Protein AF-A0A931YLY6-F1 (afdb_monomer)

Radius of gyration: 26.25 Å; Cα contacts (8 Å, |Δi|>4): 230; chains: 1; bounding box: 39×33×103 Å

Sequence (161 aa):
MRHSALRERRGFTLIELLVVIGIIGLLSTLAVVALSSARRQARDAKRVSDMKSLQSALEIYATTSGSYPTAATAIEIGKADGTNACLTDSGFVTSANCGTASLIRVTNMPSTTYLYTCTGTPCTAYSITFDLEGKFGDFSDGSDTGANVDCTVSPSAFGCD

Structure (mmCIF, N/CA/C/O backbone):
data_AF-A0A931YLY6-F1
#
_entry.id   AF-A0A931YLY6-F1
#
loop_
_atom_site.group_PDB
_atom_site.id
_atom_site.type_symbol
_atom_site.label_atom_id
_atom_site.label_alt_id
_atom_site.label_comp_id
_atom_site.label_asym_id
_atom_site.label_entity_id
_atom_site.label_seq_id
_atom_site.pdbx_PDB_ins_code
_atom_site.Cartn_x
_atom_site.Cartn_y
_atom_site.Cartn_z
_atom_site.occupancy
_atom_site.B_iso_or_equiv
_atom_site.auth_seq_id
_atom_site.auth_comp_id
_atom_site.auth_asym_id
_atom_site.auth_atom_id
_atom_site.pdbx_PDB_model_num
ATOM 1 N N . MET A 1 1 ? 2.765 18.329 77.598 1.00 47.03 1 MET A N 1
ATOM 2 C CA . MET A 1 1 ? 1.826 17.332 77.039 1.00 47.03 1 MET A CA 1
ATOM 3 C C . MET A 1 1 ? 1.843 17.454 75.522 1.00 47.03 1 MET A C 1
ATOM 5 O O . MET A 1 1 ? 1.515 18.517 75.018 1.00 47.03 1 MET A O 1
ATOM 9 N N . ARG A 1 2 ? 2.317 16.431 74.800 1.00 63.44 2 ARG A N 1
ATOM 10 C CA . ARG A 1 2 ? 2.321 16.399 73.327 1.00 63.44 2 ARG A CA 1
ATOM 11 C C . ARG A 1 2 ? 1.084 15.624 72.873 1.00 63.44 2 ARG A C 1
ATOM 13 O O . ARG A 1 2 ? 0.996 14.434 73.150 1.00 63.44 2 ARG A O 1
ATOM 20 N N . HIS A 1 3 ? 0.134 16.295 72.226 1.00 59.78 3 HIS A N 1
ATOM 21 C CA . HIS A 1 3 ? -0.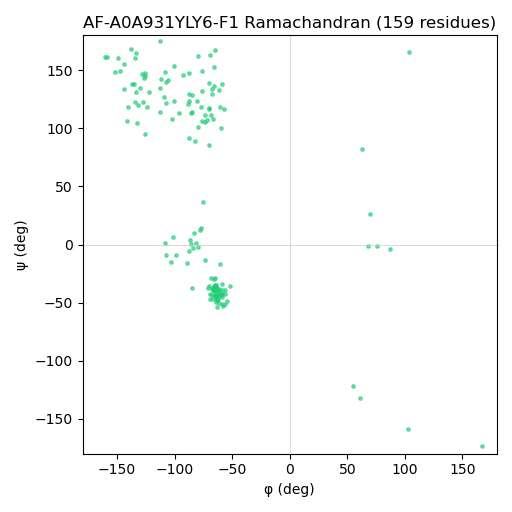990 15.628 71.571 1.00 59.78 3 HIS A CA 1
ATOM 22 C C . HIS A 1 3 ? -0.502 15.003 70.262 1.00 59.78 3 HIS A C 1
ATOM 24 O O . HIS A 1 3 ? -0.218 15.700 69.290 1.00 59.78 3 HIS A O 1
ATOM 30 N N . SER A 1 4 ? -0.376 13.681 70.257 1.00 67.00 4 SER A N 1
ATOM 31 C CA . SER A 1 4 ? -0.140 12.878 69.060 1.00 67.00 4 SER A CA 1
ATOM 32 C C . SER A 1 4 ? -1.438 12.828 68.250 1.00 67.00 4 SER A C 1
ATOM 34 O O . SER A 1 4 ? -2.386 12.153 68.646 1.00 67.00 4 SER A O 1
ATOM 36 N N . ALA A 1 5 ? -1.514 13.567 67.143 1.00 65.94 5 ALA A N 1
ATOM 37 C CA . ALA A 1 5 ? -2.655 13.506 66.234 1.00 65.94 5 ALA A CA 1
ATOM 38 C C . ALA A 1 5 ? -2.677 12.140 65.520 1.00 65.94 5 ALA A C 1
ATOM 40 O O . ALA A 1 5 ? -1.790 11.831 64.722 1.00 65.94 5 ALA A O 1
ATOM 41 N N . LEU A 1 6 ? -3.673 11.305 65.827 1.00 66.44 6 LEU A N 1
ATOM 42 C CA . LEU A 1 6 ? -3.915 10.047 65.123 1.00 66.44 6 LEU A CA 1
ATOM 43 C C . LEU A 1 6 ? -4.435 10.364 63.718 1.00 66.44 6 LEU A C 1
ATOM 45 O O . LEU A 1 6 ? -5.476 10.989 63.542 1.00 66.44 6 LEU A O 1
ATOM 49 N N . ARG A 1 7 ? -3.675 9.953 62.706 1.00 69.25 7 ARG A N 1
ATOM 50 C CA . ARG A 1 7 ? -4.014 10.139 61.296 1.00 69.25 7 ARG A CA 1
ATOM 51 C C . ARG A 1 7 ? -5.162 9.195 60.929 1.00 69.25 7 ARG A C 1
ATOM 53 O O . ARG A 1 7 ? -4.945 7.989 60.819 1.00 69.25 7 ARG A O 1
ATOM 60 N N . GLU A 1 8 ? -6.364 9.733 60.743 1.00 72.25 8 GLU A N 1
ATOM 61 C CA . GLU A 1 8 ? -7.519 8.964 60.271 1.00 72.25 8 GLU A CA 1
ATOM 62 C C . GLU A 1 8 ? -7.238 8.381 58.881 1.00 72.25 8 GLU A C 1
ATOM 64 O O . GLU A 1 8 ? -7.005 9.103 57.907 1.00 72.25 8 GLU A O 1
ATOM 69 N N . ARG A 1 9 ? -7.242 7.049 58.779 1.00 72.81 9 ARG A N 1
ATOM 70 C CA . ARG A 1 9 ? -7.194 6.356 57.492 1.00 72.81 9 ARG A CA 1
ATOM 71 C C . ARG A 1 9 ? -8.598 6.369 56.897 1.00 72.81 9 ARG A C 1
ATOM 73 O O . ARG A 1 9 ? -9.447 5.583 57.301 1.00 72.81 9 ARG A O 1
ATOM 80 N N . ARG A 1 10 ? -8.836 7.267 55.941 1.00 77.88 10 ARG A N 1
ATOM 81 C CA . ARG A 1 10 ? -10.055 7.265 55.125 1.00 77.88 10 ARG A CA 1
ATOM 82 C C . ARG A 1 10 ? -10.019 6.061 54.180 1.00 77.88 10 ARG A C 1
ATOM 84 O O . ARG A 1 10 ? -9.103 5.952 53.368 1.00 77.88 10 ARG A O 1
ATOM 91 N N . GLY A 1 11 ? -10.965 5.138 54.343 1.00 78.75 11 GLY A N 1
ATOM 92 C CA . GLY A 1 11 ? -11.190 4.020 53.425 1.00 78.75 11 GLY A CA 1
ATOM 93 C C . GLY A 1 11 ? -12.139 4.426 52.299 1.00 78.75 11 GLY A C 1
ATOM 94 O O . GLY A 1 11 ? -13.030 5.242 52.520 1.00 78.75 11 GLY A O 1
ATOM 95 N N . PHE A 1 12 ? -11.942 3.861 51.108 1.00 79.50 12 PHE A N 1
ATOM 96 C CA . PHE A 1 12 ? -12.877 4.018 49.994 1.00 79.50 12 PHE A CA 1
ATOM 97 C C . PHE A 1 12 ? -14.215 3.357 50.328 1.00 79.50 12 PHE A C 1
ATOM 99 O O . PHE A 1 12 ? -14.256 2.239 50.848 1.00 79.50 12 PHE A O 1
ATOM 106 N N . THR A 1 13 ? -15.311 4.035 50.007 1.00 90.31 13 THR A N 1
ATOM 107 C CA . THR A 1 13 ? -16.650 3.457 50.102 1.00 90.31 13 THR A CA 1
ATOM 108 C C . THR A 1 13 ? -16.899 2.499 48.932 1.00 90.31 13 THR A C 1
ATOM 110 O O . THR A 1 13 ? -16.387 2.681 47.826 1.00 90.31 13 THR A O 1
ATOM 113 N N . LEU A 1 14 ? -17.721 1.468 49.152 1.00 89.44 14 LEU A N 1
ATOM 114 C CA . LEU A 1 14 ? -18.112 0.531 48.088 1.00 89.44 14 LEU A CA 1
ATOM 115 C C . LEU A 1 14 ? -18.817 1.244 46.924 1.00 89.44 14 LEU A C 1
ATOM 117 O O . LEU A 1 14 ? -18.645 0.859 45.770 1.00 89.44 14 LEU A O 1
ATOM 121 N N . ILE A 1 15 ? -19.580 2.301 47.223 1.00 93.00 15 ILE A N 1
ATOM 122 C CA . ILE A 1 15 ? -20.282 3.094 46.212 1.00 93.00 15 ILE A CA 1
ATOM 123 C C . ILE A 1 15 ? -19.320 3.933 45.361 1.00 93.00 15 ILE A C 1
ATOM 125 O O . ILE A 1 15 ? -19.513 4.014 44.151 1.00 93.00 15 ILE A O 1
ATOM 129 N N . GLU A 1 16 ? -18.253 4.489 45.945 1.00 90.06 16 GLU A N 1
ATOM 130 C CA . GLU A 1 16 ? -17.221 5.208 45.182 1.00 90.06 16 GLU A CA 1
ATOM 131 C C . GLU A 1 16 ? -16.540 4.289 44.170 1.00 90.06 16 GLU A C 1
ATOM 133 O O . GLU A 1 16 ? -16.368 4.668 43.013 1.00 90.06 16 GLU A O 1
ATOM 138 N N . LEU A 1 17 ? -16.203 3.060 44.568 1.00 91.38 17 LEU A N 1
ATOM 139 C CA . LEU A 1 17 ? -15.566 2.112 43.656 1.00 91.38 17 LEU A CA 1
ATOM 140 C C . LEU A 1 17 ? -16.539 1.626 42.567 1.00 91.38 17 LEU A C 1
ATOM 142 O O . LEU A 1 17 ? -16.138 1.483 41.412 1.00 91.38 17 LEU A O 1
ATOM 146 N N . LEU A 1 18 ? -17.821 1.447 42.904 1.00 93.38 18 LEU A N 1
ATOM 147 C CA . LEU A 1 18 ? -18.867 1.044 41.959 1.00 93.38 18 LEU A CA 1
ATOM 148 C C . LEU A 1 18 ? -19.107 2.097 40.868 1.00 93.38 18 LEU A C 1
ATOM 150 O O . LEU A 1 18 ? -19.196 1.754 39.688 1.00 93.38 18 LEU A O 1
ATOM 154 N N . VAL A 1 19 ? -19.177 3.380 41.231 1.00 95.25 19 VAL A N 1
ATOM 155 C CA . VAL A 1 19 ? -19.375 4.463 40.253 1.00 95.25 19 VAL A CA 1
ATOM 156 C C . VAL A 1 19 ? -18.176 4.576 39.308 1.00 95.25 19 VAL A C 1
ATOM 158 O O . VAL A 1 19 ? -18.358 4.758 38.104 1.00 95.25 19 VAL A O 1
ATOM 161 N N . VAL A 1 20 ? -16.952 4.403 39.814 1.00 95.38 20 VAL A N 1
ATOM 162 C CA . VAL A 1 20 ? -15.726 4.503 39.005 1.00 95.38 20 VAL A CA 1
ATOM 163 C C . VAL A 1 20 ? -15.668 3.424 37.928 1.00 95.38 20 VAL A C 1
ATOM 165 O O . VAL A 1 20 ? -15.458 3.745 36.759 1.00 95.38 20 VAL A O 1
ATOM 168 N N . ILE A 1 21 ? -15.895 2.157 38.283 1.00 95.19 21 ILE A N 1
ATOM 169 C CA . ILE A 1 21 ? -15.892 1.078 37.284 1.00 95.19 21 ILE A CA 1
ATOM 170 C C . ILE A 1 21 ? -17.047 1.229 36.285 1.00 95.19 21 ILE A C 1
ATOM 172 O O . ILE A 1 21 ? -16.882 0.884 35.117 1.00 95.19 21 ILE A O 1
ATOM 176 N N . GLY A 1 22 ? -18.176 1.812 36.709 1.00 96.12 22 GLY A N 1
ATOM 177 C CA . GLY A 1 22 ? -19.293 2.149 35.826 1.00 96.12 22 GLY A CA 1
ATOM 178 C C . GLY A 1 22 ? -18.912 3.188 34.768 1.00 96.12 22 GLY A C 1
ATOM 179 O O . GLY A 1 22 ? -19.163 2.983 33.580 1.00 96.12 22 GLY A O 1
ATOM 180 N N . ILE A 1 23 ? -18.241 4.270 35.173 1.00 95.94 23 ILE A N 1
ATOM 181 C CA . ILE A 1 23 ? -17.771 5.315 34.249 1.00 95.94 23 ILE A CA 1
ATOM 182 C C . ILE A 1 23 ? -16.669 4.776 33.325 1.00 95.94 23 ILE A C 1
ATOM 184 O O . ILE A 1 23 ? -16.718 5.018 32.119 1.00 95.94 23 ILE A O 1
ATOM 188 N N . ILE A 1 24 ? -15.704 4.010 33.853 1.00 95.88 24 ILE A N 1
ATOM 189 C CA . ILE A 1 24 ? -14.649 3.376 33.040 1.00 95.88 24 ILE A CA 1
ATOM 190 C C . ILE A 1 24 ? -15.270 2.430 32.007 1.00 95.88 24 ILE A C 1
ATOM 192 O O . ILE A 1 24 ? -14.884 2.467 30.839 1.00 95.88 24 ILE A O 1
ATOM 196 N N . GLY A 1 25 ? -16.261 1.628 32.410 1.00 95.50 25 GLY A N 1
ATOM 197 C CA . GLY A 1 25 ? -16.998 0.737 31.517 1.00 95.50 25 GLY A CA 1
ATOM 198 C C . GLY A 1 25 ? -17.635 1.496 30.354 1.00 95.50 25 GLY A C 1
ATOM 199 O O . GLY A 1 25 ? -17.371 1.169 29.197 1.00 95.50 25 GLY A O 1
ATOM 200 N N . LEU A 1 26 ? -18.377 2.569 30.644 1.00 93.94 26 LEU A N 1
ATOM 201 C CA . LEU A 1 26 ? -18.998 3.412 29.621 1.00 93.94 26 LEU A CA 1
ATOM 202 C C . LEU A 1 26 ? -17.962 4.003 28.651 1.00 93.94 26 LEU A C 1
ATOM 204 O O . LEU A 1 26 ? -18.081 3.821 27.439 1.00 93.94 26 LEU A O 1
ATOM 208 N N . LEU A 1 27 ? -16.917 4.656 29.171 1.00 95.75 27 LEU A N 1
ATOM 209 C CA . LEU A 1 27 ? -15.886 5.296 28.343 1.00 95.75 27 LEU A CA 1
ATOM 210 C C . LEU A 1 27 ? -15.096 4.283 27.499 1.00 95.75 27 LEU A C 1
ATOM 212 O O . LEU A 1 27 ? -14.736 4.582 26.359 1.00 95.75 27 LEU A O 1
ATOM 216 N N . SER A 1 28 ? -14.857 3.076 28.022 1.00 93.81 28 SER A N 1
ATOM 217 C CA . SER A 1 28 ? -14.099 2.038 27.314 1.00 93.81 28 SER A CA 1
ATOM 218 C C . SER A 1 28 ? -14.781 1.579 26.021 1.00 93.81 28 SER A C 1
ATOM 220 O O . SER A 1 28 ? -14.106 1.384 25.011 1.00 93.81 28 SER A O 1
ATOM 222 N N . THR A 1 29 ? -16.115 1.473 26.009 1.00 93.50 29 THR A N 1
ATOM 223 C CA . THR A 1 29 ? -16.865 1.024 24.822 1.00 93.50 29 THR A CA 1
ATOM 224 C C . THR A 1 29 ? -16.736 2.002 23.654 1.00 93.50 29 THR A C 1
ATOM 226 O O . THR A 1 29 ? -16.459 1.589 22.526 1.00 93.50 29 THR A O 1
ATOM 229 N N . LEU A 1 30 ? -16.839 3.305 23.929 1.00 90.25 30 LEU A N 1
ATOM 230 C CA . LEU A 1 30 ? -16.672 4.361 22.928 1.00 90.25 30 LEU A CA 1
ATOM 231 C C . LEU A 1 30 ? -15.237 4.395 22.381 1.00 90.25 30 LEU A C 1
ATOM 233 O O . LEU A 1 30 ? -15.029 4.548 21.176 1.00 90.25 30 LEU A O 1
ATOM 237 N N . ALA A 1 31 ? -14.244 4.187 23.252 1.00 90.88 31 ALA A N 1
ATOM 238 C CA . ALA A 1 31 ? -12.836 4.166 22.866 1.00 90.88 31 ALA A CA 1
ATOM 239 C C . ALA A 1 31 ? -12.502 3.022 21.889 1.00 90.88 31 ALA A C 1
ATOM 241 O O . ALA A 1 31 ? -11.739 3.225 20.944 1.00 90.88 31 ALA A O 1
ATOM 242 N N . VAL A 1 32 ? -13.087 1.831 22.071 1.00 90.62 32 VAL A N 1
ATOM 243 C CA . VAL A 1 32 ? -12.843 0.673 21.189 1.00 90.62 32 VAL A CA 1
ATOM 244 C C . VAL A 1 32 ? -13.340 0.931 19.765 1.00 90.62 32 VAL A C 1
ATOM 246 O O . VAL A 1 32 ? -12.619 0.652 18.803 1.00 90.62 32 VAL A O 1
ATOM 249 N N . VAL A 1 33 ? -14.540 1.501 19.615 1.00 85.06 33 VAL A N 1
ATOM 250 C CA . VAL A 1 33 ? -15.105 1.817 18.293 1.00 85.06 33 VAL A CA 1
ATOM 251 C C . VAL A 1 33 ? -14.231 2.845 17.573 1.00 85.06 33 VAL A C 1
ATOM 253 O O . VAL A 1 33 ? -13.829 2.609 16.430 1.00 85.06 33 VAL A O 1
ATOM 256 N N . ALA A 1 34 ? -13.848 3.926 18.259 1.00 84.25 34 ALA A N 1
ATOM 257 C CA . ALA A 1 34 ? -12.971 4.956 17.704 1.00 84.25 34 ALA A CA 1
ATOM 258 C C . ALA A 1 34 ? -11.598 4.394 17.285 1.00 84.25 34 ALA A C 1
ATOM 260 O O . ALA A 1 34 ? -11.112 4.680 16.188 1.00 84.25 34 ALA A O 1
ATOM 261 N N . LEU A 1 35 ? -11.000 3.527 18.109 1.00 87.44 35 LEU A N 1
ATOM 262 C CA . LEU A 1 35 ? -9.713 2.894 1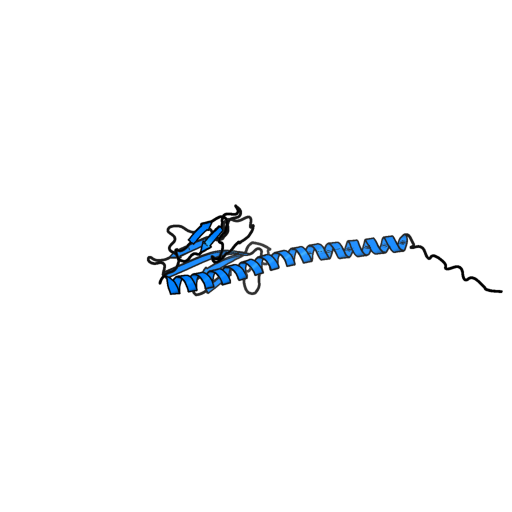7.815 1.00 87.44 35 LEU A CA 1
ATOM 263 C C . LEU A 1 35 ? -9.772 1.979 16.584 1.00 87.44 35 LEU A C 1
ATOM 265 O O . LEU A 1 35 ? -8.811 1.917 15.816 1.00 87.44 35 LEU A O 1
ATOM 269 N N . SER A 1 36 ? -10.884 1.270 16.372 1.00 84.38 36 SER A N 1
ATOM 270 C CA . SER A 1 36 ? -11.054 0.409 15.194 1.00 84.38 36 SER A CA 1
ATOM 271 C C . SER A 1 36 ? -11.041 1.204 13.880 1.00 84.38 36 SER A C 1
ATOM 273 O O . SER A 1 36 ? -10.425 0.770 12.905 1.00 84.38 36 SER A O 1
ATOM 275 N N . SER A 1 37 ? -11.666 2.387 13.871 1.00 83.19 37 SER A N 1
ATOM 276 C CA . SER A 1 37 ? -11.675 3.308 12.730 1.00 83.19 37 SER A CA 1
ATOM 277 C C . SER A 1 37 ? -10.290 3.917 12.500 1.00 83.19 37 SER A C 1
ATOM 279 O O . SER A 1 37 ? -9.750 3.831 11.399 1.00 83.19 37 SER A O 1
ATOM 281 N N . ALA A 1 38 ? -9.641 4.404 13.565 1.00 84.88 38 ALA A N 1
ATOM 282 C CA . ALA A 1 38 ? -8.293 4.967 13.483 1.00 84.88 38 ALA A CA 1
ATOM 283 C C . ALA A 1 38 ? -7.261 3.959 12.942 1.00 84.88 38 ALA A C 1
ATOM 285 O O . ALA A 1 38 ? -6.400 4.306 12.136 1.00 84.88 38 ALA A O 1
ATOM 286 N N . ARG A 1 39 ? -7.360 2.683 13.340 1.00 85.62 39 ARG A N 1
ATOM 287 C CA . ARG A 1 39 ? -6.487 1.617 12.826 1.00 85.62 39 ARG A CA 1
ATOM 288 C C . ARG A 1 39 ? -6.699 1.338 11.337 1.00 85.62 39 ARG A C 1
ATOM 290 O O . ARG A 1 39 ? -5.719 1.015 10.674 1.00 85.62 39 ARG A O 1
ATOM 297 N N . ARG A 1 40 ? -7.938 1.425 10.834 1.00 82.81 40 ARG A N 1
ATOM 298 C CA . ARG A 1 40 ? -8.241 1.298 9.396 1.00 82.81 40 ARG A CA 1
ATOM 299 C C . ARG A 1 40 ? -7.588 2.427 8.606 1.00 82.81 40 ARG A C 1
ATOM 301 O O . ARG A 1 40 ? -6.728 2.156 7.777 1.00 82.81 40 ARG A O 1
ATOM 308 N N . GLN A 1 41 ? -7.848 3.672 9.003 1.00 83.56 41 GLN A N 1
ATOM 309 C CA . GLN A 1 41 ? -7.253 4.856 8.371 1.00 83.56 41 GLN A CA 1
ATOM 310 C C . GLN A 1 41 ? -5.717 4.824 8.373 1.00 83.56 41 GLN A C 1
ATOM 312 O O . GLN A 1 41 ? -5.088 5.198 7.389 1.00 83.56 41 GLN A O 1
ATOM 317 N N . ALA A 1 42 ? -5.092 4.345 9.454 1.00 85.00 42 ALA A N 1
ATOM 318 C CA . ALA A 1 42 ? -3.638 4.203 9.518 1.00 85.00 42 ALA A CA 1
ATOM 319 C C . ALA A 1 42 ? -3.088 3.166 8.519 1.00 85.00 42 ALA A C 1
ATOM 321 O O . ALA A 1 42 ? -2.000 3.361 7.973 1.00 85.00 42 ALA A O 1
ATOM 322 N N . ARG A 1 43 ? -3.821 2.071 8.265 1.00 84.62 43 ARG A N 1
ATOM 323 C CA . ARG A 1 43 ? -3.445 1.084 7.240 1.00 84.62 43 ARG A CA 1
ATOM 324 C C . ARG A 1 43 ? -3.601 1.659 5.835 1.00 84.62 43 ARG A C 1
ATOM 326 O O . ARG A 1 43 ? -2.681 1.508 5.037 1.00 84.62 43 ARG A O 1
ATOM 333 N N . ASP A 1 44 ? -4.686 2.378 5.565 1.00 85.25 44 ASP A N 1
ATOM 334 C CA . ASP A 1 44 ? -4.902 3.042 4.271 1.00 85.25 44 ASP A CA 1
ATOM 335 C C . ASP A 1 44 ? -3.852 4.124 3.993 1.00 85.25 44 ASP A C 1
ATOM 337 O O . ASP A 1 44 ? -3.262 4.155 2.913 1.00 85.25 44 ASP A O 1
ATOM 341 N N . ALA A 1 45 ? -3.496 4.929 5.000 1.00 85.12 45 ALA A N 1
ATOM 342 C CA . ALA A 1 45 ? -2.400 5.891 4.900 1.00 85.12 45 ALA A CA 1
ATOM 343 C C . ALA A 1 45 ? -1.079 5.222 4.499 1.00 85.12 45 ALA A C 1
ATOM 345 O O . ALA A 1 45 ? -0.342 5.734 3.651 1.00 85.12 45 ALA A O 1
ATOM 346 N N . LYS A 1 46 ? -0.784 4.058 5.093 1.00 84.12 46 LYS A N 1
ATOM 347 C CA . LYS A 1 46 ? 0.413 3.284 4.764 1.00 84.12 46 LYS A CA 1
ATOM 348 C C . LYS A 1 46 ? 0.368 2.773 3.325 1.00 84.12 46 LYS A C 1
ATOM 350 O O . LYS A 1 46 ? 1.367 2.921 2.629 1.00 84.12 46 LYS A O 1
ATOM 355 N N . ARG A 1 47 ? -0.772 2.248 2.862 1.00 83.06 47 ARG A N 1
ATOM 356 C CA . ARG A 1 47 ? -0.958 1.776 1.474 1.00 83.06 47 ARG A CA 1
ATOM 357 C C . ARG A 1 47 ? -0.708 2.882 0.464 1.00 83.06 47 ARG A C 1
ATOM 359 O O . ARG A 1 47 ? 0.107 2.712 -0.436 1.00 83.06 47 ARG A O 1
ATOM 366 N N . VAL A 1 48 ? -1.340 4.040 0.651 1.00 84.94 48 VAL A N 1
ATOM 367 C CA . VAL A 1 48 ? -1.159 5.193 -0.242 1.00 84.94 48 VAL A CA 1
ATOM 368 C C . VAL A 1 48 ? 0.300 5.662 -0.245 1.00 84.94 48 VAL A C 1
ATOM 370 O O . VAL A 1 48 ? 0.862 5.929 -1.307 1.00 84.94 48 VAL A O 1
ATOM 373 N N . SER A 1 49 ? 0.941 5.737 0.927 1.00 85.44 49 SER A N 1
ATOM 374 C CA . SER A 1 49 ? 2.363 6.094 1.037 1.00 85.44 49 SER A CA 1
ATOM 375 C C . SER A 1 49 ? 3.274 5.098 0.315 1.00 85.44 49 SER A C 1
ATOM 377 O O . SER A 1 49 ? 4.252 5.497 -0.322 1.00 85.44 49 SER A O 1
ATOM 379 N N . ASP A 1 50 ? 2.963 3.809 0.409 1.00 83.56 50 ASP A N 1
ATOM 3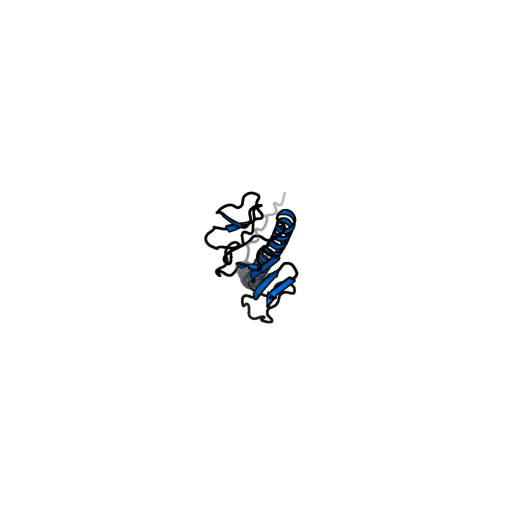80 C CA . ASP A 1 50 ? 3.719 2.750 -0.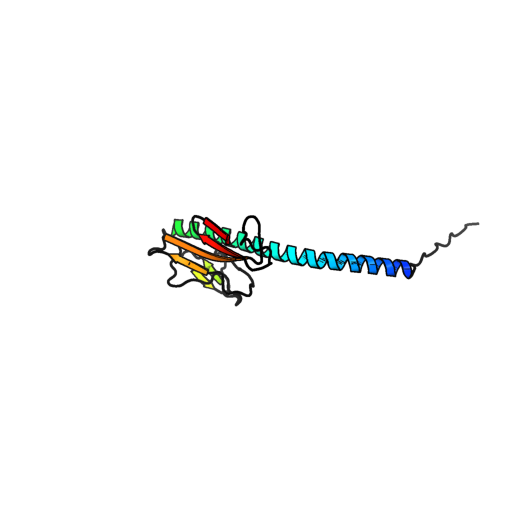248 1.00 83.56 50 ASP A CA 1
ATOM 381 C C . ASP A 1 50 ? 3.585 2.838 -1.761 1.00 83.56 50 ASP A C 1
ATOM 383 O O . ASP A 1 50 ? 4.593 2.849 -2.461 1.00 83.56 50 ASP A O 1
ATOM 387 N N . MET A 1 51 ? 2.367 3.003 -2.275 1.00 85.75 51 MET A N 1
ATOM 388 C CA . MET A 1 51 ? 2.131 3.125 -3.713 1.00 85.75 51 MET A CA 1
ATOM 389 C C . MET A 1 51 ? 2.830 4.349 -4.324 1.00 85.75 51 MET A C 1
ATOM 391 O O . MET A 1 51 ? 3.429 4.244 -5.392 1.00 85.75 51 MET A O 1
ATOM 395 N N . LYS A 1 52 ? 2.860 5.487 -3.617 1.00 86.50 52 LYS A N 1
ATOM 396 C CA . LYS A 1 52 ? 3.637 6.673 -4.037 1.00 86.50 52 LYS A CA 1
ATOM 397 C C . LYS A 1 52 ? 5.147 6.418 -4.052 1.00 86.50 52 LYS A C 1
ATOM 399 O O . LYS A 1 52 ? 5.859 6.906 -4.932 1.00 86.50 52 LYS A O 1
ATOM 404 N N . SER A 1 53 ? 5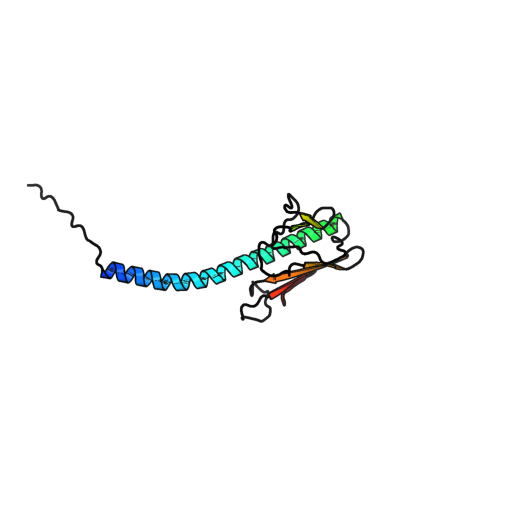.633 5.640 -3.086 1.00 86.19 53 SER A N 1
ATOM 405 C CA . SER A 1 53 ? 7.036 5.220 -3.044 1.00 86.19 53 SER A CA 1
ATOM 406 C C . SER A 1 53 ? 7.358 4.272 -4.206 1.00 86.19 53 SER A C 1
ATOM 408 O O . SER A 1 53 ? 8.410 4.424 -4.825 1.00 86.19 53 SER A O 1
ATOM 410 N N . LEU A 1 54 ? 6.436 3.365 -4.570 1.00 86.12 54 LEU A N 1
ATOM 411 C CA . LEU A 1 54 ? 6.594 2.482 -5.735 1.00 86.12 54 LEU A CA 1
ATOM 412 C C . LEU A 1 54 ? 6.694 3.271 -7.023 1.00 86.12 54 LEU A C 1
ATOM 414 O O . LEU A 1 54 ? 7.593 3.030 -7.817 1.00 86.12 54 LEU A O 1
ATOM 418 N N . GLN A 1 55 ? 5.753 4.195 -7.219 1.00 88.81 55 GLN A N 1
ATOM 419 C CA . GLN A 1 55 ? 5.690 5.045 -8.397 1.00 88.81 55 GLN A CA 1
ATOM 420 C C . GLN A 1 55 ? 7.022 5.768 -8.573 1.00 88.81 55 GLN A C 1
ATOM 422 O O . GLN A 1 55 ? 7.635 5.674 -9.628 1.00 88.81 55 GLN A O 1
ATOM 427 N N . SER A 1 56 ? 7.533 6.380 -7.503 1.00 89.88 56 SER A N 1
ATOM 428 C CA . SER A 1 56 ? 8.837 7.049 -7.529 1.00 89.88 56 SER A CA 1
ATOM 429 C C . SER A 1 56 ? 9.979 6.094 -7.910 1.00 89.88 56 SER A C 1
ATOM 431 O O . SER A 1 56 ? 10.833 6.450 -8.717 1.00 89.88 56 SER A O 1
ATOM 433 N N . ALA A 1 57 ? 9.989 4.867 -7.380 1.00 88.50 57 ALA A N 1
ATOM 434 C CA . ALA A 1 57 ? 10.991 3.858 -7.729 1.00 88.50 57 ALA A CA 1
ATOM 435 C C . ALA A 1 57 ? 10.878 3.384 -9.191 1.00 88.50 57 ALA A C 1
ATOM 437 O O . ALA A 1 57 ? 11.898 3.177 -9.848 1.00 88.50 57 ALA A O 1
ATOM 438 N N . LEU A 1 58 ? 9.658 3.251 -9.717 1.00 90.38 58 LEU A N 1
ATOM 439 C CA . LEU A 1 58 ? 9.396 2.912 -11.117 1.00 90.38 58 LEU A CA 1
ATOM 440 C C . LEU A 1 58 ? 9.833 4.031 -12.067 1.00 90.38 58 LEU A C 1
ATOM 442 O O . LEU A 1 58 ? 10.410 3.729 -13.108 1.00 90.38 58 LEU A O 1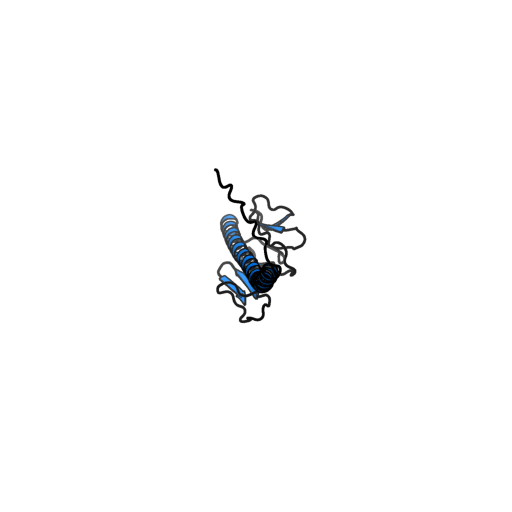
ATOM 446 N N . GLU A 1 59 ? 9.632 5.300 -11.704 1.00 91.62 59 GLU A N 1
ATOM 447 C CA . GLU A 1 59 ? 10.129 6.433 -12.497 1.00 91.62 59 GLU A CA 1
ATOM 448 C C . GLU A 1 59 ? 11.664 6.484 -12.522 1.00 91.62 59 GLU A C 1
ATOM 450 O O . GLU A 1 59 ? 12.272 6.718 -13.571 1.00 91.62 59 GLU A O 1
ATOM 455 N N . ILE A 1 60 ? 12.315 6.205 -11.387 1.00 90.88 60 ILE A N 1
ATOM 456 C CA . ILE A 1 60 ? 13.779 6.088 -11.325 1.00 90.88 60 ILE A CA 1
ATOM 457 C C . ILE A 1 60 ? 14.254 4.937 -12.220 1.00 90.88 60 ILE A C 1
ATOM 459 O O . ILE A 1 60 ? 15.169 5.130 -13.019 1.00 90.88 60 ILE A O 1
ATOM 463 N N . TYR A 1 61 ? 13.609 3.770 -12.137 1.00 91.25 61 TYR A N 1
ATOM 464 C CA . TYR A 1 61 ? 13.926 2.619 -12.984 1.00 91.25 61 TYR A CA 1
ATOM 465 C C . TYR A 1 61 ? 13.768 2.939 -14.475 1.00 91.25 61 TYR A C 1
ATOM 467 O O . TYR A 1 61 ? 14.643 2.614 -15.275 1.00 91.25 61 TYR A O 1
ATOM 475 N N . ALA A 1 62 ? 12.675 3.601 -14.864 1.00 92.75 62 ALA A N 1
ATOM 476 C CA . ALA A 1 62 ? 12.443 3.986 -16.252 1.00 92.75 62 ALA A CA 1
ATOM 477 C C . ALA A 1 62 ? 13.485 4.996 -16.749 1.00 92.75 62 ALA A C 1
ATOM 479 O O . ALA A 1 62 ? 13.913 4.920 -17.899 1.00 92.75 62 ALA A O 1
ATOM 480 N N . THR A 1 63 ? 13.952 5.890 -15.873 1.00 92.06 63 THR A N 1
ATOM 481 C CA . THR A 1 63 ? 15.023 6.844 -16.191 1.00 92.06 63 THR A CA 1
ATOM 482 C C . THR A 1 63 ? 16.360 6.141 -16.448 1.00 92.06 63 THR A C 1
ATOM 484 O O . THR A 1 63 ? 17.103 6.557 -17.334 1.00 92.06 63 THR A O 1
ATOM 487 N N . THR A 1 64 ? 16.680 5.072 -15.709 1.00 90.94 64 THR A N 1
ATOM 488 C CA . THR A 1 64 ? 17.948 4.334 -15.871 1.00 90.94 64 THR A CA 1
ATOM 489 C C . THR A 1 64 ? 17.899 3.281 -16.977 1.00 90.94 64 THR A C 1
ATOM 491 O O . THR A 1 64 ? 18.880 3.106 -17.697 1.00 90.94 64 THR A O 1
ATOM 494 N N . SER A 1 65 ? 16.765 2.597 -17.133 1.00 91.19 65 SER A N 1
ATOM 495 C CA . SER A 1 65 ? 16.590 1.457 -18.047 1.00 91.19 65 SER A CA 1
ATOM 496 C C . SER A 1 65 ? 15.923 1.83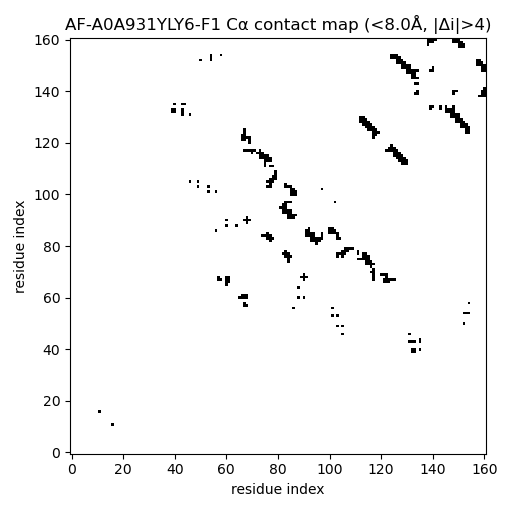7 -19.375 1.00 91.19 65 SER A C 1
ATOM 498 O O . SER A 1 65 ? 15.835 1.013 -20.284 1.00 91.19 65 SER A O 1
ATOM 500 N N . GLY A 1 66 ? 15.420 3.069 -19.502 1.00 92.44 66 GLY A N 1
ATOM 501 C CA . GLY A 1 66 ? 14.726 3.582 -20.691 1.00 92.44 66 GLY A CA 1
ATOM 502 C C . GLY A 1 66 ? 13.289 3.077 -20.876 1.00 92.44 66 GLY A C 1
ATOM 503 O O . GLY A 1 66 ? 12.625 3.455 -21.838 1.00 92.44 66 GLY A O 1
ATOM 504 N N . SER A 1 67 ? 12.803 2.212 -19.985 1.00 93.62 67 SER A N 1
ATOM 505 C CA . SER A 1 67 ? 11.440 1.671 -19.970 1.00 93.62 67 SER A CA 1
ATOM 506 C C . SER A 1 67 ? 11.099 1.152 -18.574 1.00 93.62 67 SER A C 1
ATOM 508 O O . SER A 1 67 ? 12.000 0.911 -17.770 1.00 93.62 67 SER A O 1
ATOM 510 N N . TYR A 1 68 ? 9.814 0.982 -18.267 1.00 93.94 68 TYR A N 1
ATOM 511 C CA . TYR A 1 68 ? 9.396 0.357 -17.009 1.00 93.94 68 TYR A CA 1
ATOM 512 C C . TYR A 1 68 ? 9.733 -1.150 -16.992 1.00 93.94 68 TYR A C 1
ATOM 514 O O . TYR A 1 68 ? 9.968 -1.742 -18.049 1.00 93.94 68 TYR A O 1
ATOM 522 N N . PRO A 1 69 ? 9.751 -1.807 -15.817 1.00 91.50 69 PRO A N 1
ATOM 523 C CA . PRO A 1 69 ? 10.018 -3.238 -15.728 1.00 91.50 69 PRO A CA 1
ATOM 524 C C . PRO A 1 69 ? 9.031 -4.049 -16.572 1.00 91.50 69 PRO A C 1
ATOM 526 O O . PRO A 1 69 ? 7.829 -4.071 -16.317 1.00 91.50 69 PRO A O 1
ATOM 529 N N . THR A 1 70 ? 9.533 -4.752 -17.581 1.00 91.25 70 THR A N 1
ATOM 530 C CA . THR A 1 70 ? 8.684 -5.614 -18.406 1.00 91.25 70 THR A CA 1
ATOM 531 C C . THR A 1 70 ? 8.168 -6.793 -17.595 1.00 91.25 70 THR A C 1
ATOM 533 O O . THR A 1 70 ? 8.941 -7.484 -16.929 1.00 91.25 70 THR A O 1
ATOM 536 N N . ALA A 1 71 ? 6.874 -7.067 -17.718 1.00 84.12 71 ALA A N 1
ATOM 537 C CA . ALA A 1 71 ? 6.223 -8.206 -17.097 1.00 84.12 71 ALA A CA 1
ATOM 538 C C . ALA A 1 71 ? 5.372 -8.930 -18.147 1.00 84.12 71 ALA A C 1
ATOM 540 O O . ALA A 1 71 ? 4.485 -8.325 -18.744 1.00 84.12 71 ALA A O 1
ATOM 541 N N . ALA A 1 72 ? 5.662 -10.212 -18.403 1.00 78.50 72 ALA A N 1
ATOM 542 C CA . ALA A 1 72 ? 4.909 -11.017 -19.375 1.00 78.50 72 ALA A CA 1
ATOM 543 C C . ALA A 1 72 ? 3.474 -11.304 -18.903 1.00 78.50 72 ALA A C 1
ATOM 545 O O . ALA A 1 72 ? 2.559 -11.472 -19.704 1.00 78.50 72 ALA A O 1
ATOM 546 N N . THR A 1 73 ? 3.295 -11.352 -17.587 1.00 84.94 73 THR A N 1
ATOM 547 C CA . THR A 1 73 ? 2.012 -11.458 -16.905 1.00 84.94 73 THR A CA 1
ATOM 548 C C . THR A 1 73 ? 1.985 -10.455 -15.771 1.00 84.94 73 THR A C 1
ATOM 550 O O . THR A 1 73 ? 3.019 -9.940 -15.348 1.00 84.94 73 THR A O 1
ATOM 553 N N . ALA A 1 74 ? 0.795 -10.209 -15.253 1.00 86.12 74 ALA A N 1
ATOM 554 C CA . ALA A 1 74 ? 0.619 -9.354 -14.105 1.00 86.12 74 ALA A CA 1
ATOM 555 C C . ALA A 1 74 ? 1.405 -9.878 -12.879 1.00 86.12 74 ALA A C 1
ATOM 557 O O . ALA A 1 74 ? 1.459 -11.088 -12.642 1.00 86.12 74 ALA A O 1
ATOM 558 N N . ILE A 1 75 ? 2.053 -8.975 -12.140 1.00 85.00 75 ILE A N 1
ATOM 559 C CA . ILE A 1 75 ? 2.915 -9.288 -10.993 1.00 85.00 75 ILE A CA 1
ATOM 560 C C . ILE A 1 75 ? 2.207 -8.875 -9.712 1.00 85.00 75 ILE A C 1
ATOM 562 O O . ILE A 1 75 ? 1.894 -7.705 -9.513 1.00 85.00 75 ILE A O 1
ATOM 566 N N . GLU A 1 76 ? 2.009 -9.830 -8.813 1.00 82.81 76 GLU A N 1
ATOM 567 C CA . GLU A 1 76 ? 1.520 -9.550 -7.467 1.00 82.81 76 GLU A CA 1
ATOM 568 C C . GLU A 1 76 ? 2.630 -8.898 -6.636 1.00 82.81 76 GLU A C 1
ATOM 570 O O . GLU A 1 76 ? 3.631 -9.541 -6.310 1.00 82.81 76 GLU A O 1
ATOM 575 N N . ILE A 1 77 ? 2.462 -7.622 -6.289 1.00 79.69 77 ILE A N 1
ATOM 576 C CA . ILE A 1 77 ? 3.474 -6.859 -5.540 1.00 79.69 77 ILE A CA 1
ATOM 577 C C . ILE A 1 77 ? 3.317 -6.974 -4.019 1.00 79.69 77 ILE A C 1
ATOM 579 O O . ILE A 1 77 ? 4.262 -6.702 -3.283 1.00 79.69 77 ILE A O 1
ATOM 583 N N . GLY A 1 78 ? 2.160 -7.432 -3.540 1.00 70.56 78 GLY A N 1
ATOM 584 C CA . GLY A 1 78 ? 1.898 -7.683 -2.126 1.00 70.56 78 GLY A CA 1
ATOM 585 C C . GLY A 1 78 ? 1.248 -9.045 -1.924 1.00 70.56 78 GLY A C 1
ATOM 586 O O . GLY A 1 78 ? 0.058 -9.189 -2.185 1.00 70.56 78 GLY A O 1
ATOM 587 N N . LYS A 1 79 ? 2.009 -10.038 -1.445 1.00 64.69 79 LYS A N 1
ATOM 588 C CA . LYS A 1 79 ? 1.464 -11.357 -1.099 1.00 64.69 79 LYS A CA 1
ATOM 589 C C . LYS A 1 79 ? 1.365 -11.544 0.411 1.00 64.69 79 LYS A C 1
ATOM 591 O O . LYS A 1 79 ? 2.257 -11.168 1.172 1.00 64.69 79 LYS A O 1
ATOM 596 N N . ALA A 1 80 ? 0.289 -12.198 0.842 1.00 58.22 80 ALA A N 1
ATOM 597 C CA . ALA A 1 80 ? 0.089 -12.589 2.237 1.00 58.22 80 ALA A CA 1
ATOM 598 C C . ALA A 1 80 ? 0.985 -13.770 2.671 1.00 58.22 80 ALA A C 1
ATOM 600 O O . ALA A 1 80 ? 1.129 -14.018 3.866 1.00 58.22 80 ALA A O 1
ATOM 601 N N . ASP A 1 81 ? 1.610 -14.477 1.722 1.00 61.25 81 ASP A N 1
ATOM 602 C CA . ASP A 1 81 ? 2.450 -15.660 1.964 1.00 61.25 81 ASP A CA 1
ATOM 603 C C . ASP A 1 81 ? 3.885 -15.335 2.435 1.00 61.25 81 ASP A C 1
ATOM 605 O O . ASP A 1 81 ? 4.665 -16.240 2.731 1.00 61.25 81 ASP A O 1
ATOM 609 N N . GLY A 1 82 ? 4.240 -14.048 2.531 1.00 60.28 82 GLY A N 1
ATOM 610 C CA . GLY A 1 82 ? 5.569 -13.582 2.934 1.00 60.28 82 GLY A CA 1
ATOM 611 C C . GLY A 1 82 ? 6.584 -13.456 1.792 1.00 60.28 82 GLY A C 1
ATOM 612 O O . GLY A 1 82 ? 7.682 -12.947 2.030 1.00 60.28 82 GLY A O 1
ATOM 613 N N . THR A 1 83 ? 6.228 -13.845 0.565 1.00 66.31 83 THR A N 1
ATOM 614 C CA . THR A 1 83 ? 7.031 -13.627 -0.646 1.00 66.31 83 THR A CA 1
ATOM 615 C C . THR A 1 83 ? 6.693 -12.262 -1.239 1.00 66.31 83 THR A C 1
ATOM 617 O O . THR A 1 83 ? 5.541 -11.985 -1.551 1.00 66.31 83 THR A O 1
ATOM 620 N N . ASN A 1 84 ? 7.682 -11.388 -1.423 1.00 71.06 84 ASN A N 1
ATOM 621 C CA . ASN A 1 84 ? 7.447 -10.041 -1.953 1.00 71.06 84 ASN A CA 1
ATOM 622 C C . ASN A 1 84 ? 7.974 -9.934 -3.389 1.00 71.06 84 ASN A C 1
ATOM 624 O O . ASN A 1 84 ? 8.987 -10.558 -3.723 1.00 71.06 84 ASN A O 1
ATOM 628 N N . ALA A 1 85 ? 7.325 -9.114 -4.220 1.00 79.81 85 ALA A N 1
ATOM 629 C CA . ALA A 1 85 ? 7.957 -8.631 -5.443 1.00 79.81 85 ALA A CA 1
ATOM 630 C C . ALA A 1 85 ? 8.876 -7.458 -5.084 1.00 79.81 85 ALA A C 1
ATOM 632 O O . ALA A 1 85 ? 8.452 -6.468 -4.491 1.00 79.81 85 ALA A O 1
ATOM 633 N N . CYS A 1 86 ? 10.146 -7.582 -5.433 1.00 82.12 86 CYS A N 1
ATOM 634 C CA . CYS A 1 86 ? 11.177 -6.597 -5.164 1.00 82.12 86 CYS A CA 1
ATOM 635 C C . CYS A 1 86 ? 11.583 -5.939 -6.481 1.00 82.12 86 CYS A C 1
ATOM 637 O O . CYS A 1 86 ? 11.940 -6.642 -7.426 1.00 82.12 86 CYS A O 1
ATOM 639 N N . LEU A 1 87 ? 11.558 -4.607 -6.544 1.00 86.31 87 LEU A N 1
ATOM 640 C CA . LEU A 1 87 ? 12.036 -3.870 -7.713 1.00 86.31 87 LEU A CA 1
ATOM 641 C C . LEU A 1 87 ? 13.554 -3.662 -7.629 1.00 86.31 87 LEU A C 1
ATOM 643 O O . LEU A 1 87 ? 14.035 -2.954 -6.746 1.00 86.31 87 LEU A O 1
ATOM 647 N N . THR A 1 88 ? 14.293 -4.275 -8.549 1.00 84.75 88 THR A N 1
ATOM 648 C CA . THR A 1 88 ? 15.758 -4.182 -8.679 1.00 84.75 88 THR A CA 1
ATOM 649 C C . THR A 1 88 ? 16.148 -3.452 -9.964 1.00 84.75 88 THR A C 1
ATOM 651 O O . THR A 1 88 ? 15.294 -3.204 -10.813 1.00 84.75 88 THR A O 1
ATOM 654 N N . ASP A 1 89 ? 17.442 -3.202 -10.171 1.00 83.00 89 ASP A N 1
ATOM 655 C CA . ASP A 1 89 ? 17.969 -2.629 -11.422 1.00 83.00 89 ASP A CA 1
ATOM 656 C C . ASP A 1 89 ? 17.696 -3.509 -12.658 1.00 83.00 89 ASP A C 1
ATOM 658 O O . ASP A 1 89 ? 17.762 -3.040 -13.787 1.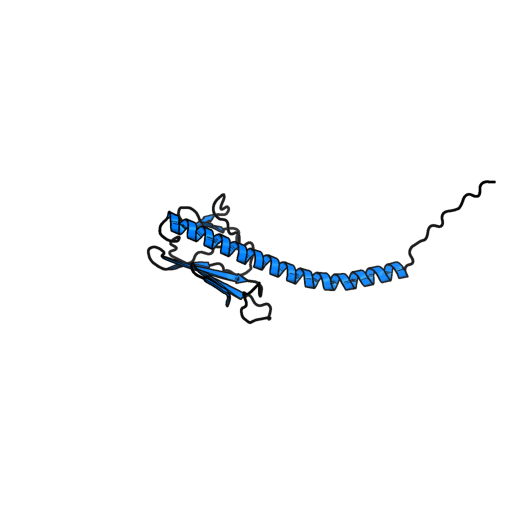00 83.00 89 ASP A O 1
ATOM 662 N N . SER A 1 90 ? 17.358 -4.789 -12.467 1.00 83.62 90 SER A N 1
ATOM 663 C CA . SER A 1 90 ? 16.970 -5.717 -13.543 1.00 83.62 90 SER A CA 1
ATOM 664 C C . SER A 1 90 ? 15.453 -5.928 -13.653 1.00 83.62 90 SER A C 1
ATOM 666 O O . SER A 1 90 ? 15.009 -6.771 -14.427 1.00 83.62 90 SER A O 1
ATOM 668 N N . GLY A 1 91 ? 14.650 -5.175 -12.895 1.00 85.88 91 GLY A N 1
ATOM 669 C CA . GLY A 1 91 ? 13.192 -5.286 -12.849 1.00 85.88 91 GLY A CA 1
ATOM 670 C C . GLY A 1 91 ? 12.690 -6.018 -11.603 1.00 85.88 91 GLY A C 1
ATOM 671 O O . GLY A 1 91 ? 13.380 -6.081 -10.579 1.00 85.88 91 GLY A O 1
ATOM 672 N N . PHE A 1 92 ? 11.463 -6.542 -11.668 1.00 86.69 92 PHE A N 1
ATOM 673 C CA . PHE A 1 92 ? 10.831 -7.238 -10.545 1.00 86.69 92 PHE A CA 1
ATOM 674 C C . PHE A 1 92 ? 11.387 -8.653 -10.351 1.00 86.69 92 PHE A C 1
ATOM 676 O O . PHE A 1 92 ? 11.430 -9.451 -11.285 1.00 86.69 92 PHE A O 1
ATOM 683 N N . VAL A 1 93 ? 11.737 -8.988 -9.109 1.00 82.81 93 VAL A N 1
ATOM 684 C CA . VAL A 1 93 ? 12.138 -10.338 -8.683 1.00 82.81 93 VAL A CA 1
ATOM 685 C C . VAL A 1 93 ? 11.328 -10.776 -7.466 1.00 82.81 93 VAL A C 1
ATOM 687 O O . VAL A 1 93 ? 10.985 -9.955 -6.619 1.00 82.81 93 VAL A O 1
ATOM 690 N N . THR A 1 94 ? 11.030 -12.067 -7.338 1.00 79.62 94 THR A N 1
ATOM 691 C CA . THR A 1 94 ? 10.356 -12.612 -6.149 1.00 79.62 94 THR A CA 1
ATOM 692 C C . THR A 1 94 ? 11.381 -13.013 -5.094 1.00 79.62 94 THR A C 1
ATOM 694 O O . THR A 1 94 ? 12.229 -13.866 -5.357 1.00 79.62 94 THR A O 1
ATOM 697 N N . SER A 1 95 ? 11.305 -12.434 -3.895 1.00 74.75 95 SER A N 1
ATOM 698 C CA . SER A 1 95 ? 12.199 -12.775 -2.783 1.00 74.75 95 SER A CA 1
ATOM 699 C C . SER A 1 95 ? 11.496 -12.640 -1.432 1.00 74.75 95 SER A C 1
ATOM 701 O O . SER A 1 95 ? 10.634 -11.782 -1.236 1.00 74.75 95 SER A O 1
ATOM 703 N N . ALA A 1 96 ? 11.906 -13.460 -0.461 1.00 71.06 96 ALA A N 1
ATOM 704 C CA . ALA A 1 96 ? 11.484 -13.311 0.934 1.00 71.06 96 ALA A CA 1
ATOM 705 C C . ALA A 1 96 ? 12.007 -11.998 1.554 1.00 71.06 96 ALA A C 1
ATOM 707 O O . ALA A 1 96 ? 11.360 -11.419 2.423 1.00 71.06 96 ALA A O 1
ATOM 708 N N . ASN A 1 97 ? 13.155 -11.501 1.074 1.00 72.25 97 ASN A N 1
ATOM 709 C CA . ASN A 1 97 ? 13.802 -10.279 1.548 1.00 72.25 97 ASN A CA 1
ATOM 710 C C . ASN A 1 97 ? 14.250 -9.423 0.359 1.00 72.25 97 ASN A C 1
ATOM 712 O O . ASN A 1 97 ? 15.062 -9.875 -0.449 1.00 72.25 97 ASN A O 1
ATOM 716 N N . CYS A 1 98 ? 13.783 -8.176 0.272 1.00 72.38 98 CYS A N 1
ATOM 717 C CA . CYS A 1 98 ? 14.220 -7.263 -0.790 1.00 72.38 98 CYS A CA 1
ATOM 718 C C . CYS A 1 98 ? 15.537 -6.528 -0.475 1.00 72.38 98 CYS A C 1
ATOM 720 O O . CYS A 1 98 ? 16.036 -5.802 -1.324 1.00 72.38 98 CYS A O 1
ATOM 722 N N . GLY A 1 99 ? 16.145 -6.711 0.704 1.00 69.56 99 GLY A N 1
ATOM 723 C CA . GLY A 1 99 ? 17.419 -6.059 1.039 1.00 69.56 99 GLY A CA 1
ATOM 724 C C . GLY A 1 99 ? 17.351 -4.532 0.882 1.00 69.56 99 GLY A C 1
ATOM 725 O O . GLY A 1 99 ? 16.516 -3.896 1.518 1.00 69.56 99 GLY A O 1
ATOM 726 N N . THR A 1 100 ? 18.219 -3.962 0.036 1.00 59.75 100 THR A N 1
ATOM 727 C CA . THR A 1 100 ? 18.258 -2.529 -0.330 1.00 59.75 100 THR A CA 1
ATOM 728 C C . THR A 1 100 ? 17.354 -2.150 -1.509 1.00 59.75 100 THR A C 1
ATOM 730 O O . THR A 1 100 ? 17.271 -0.971 -1.845 1.00 59.75 100 THR A O 1
ATOM 733 N N . ALA A 1 101 ? 16.706 -3.117 -2.166 1.00 59.06 101 ALA A N 1
ATOM 734 C CA . ALA A 1 101 ? 15.725 -2.842 -3.212 1.00 59.06 101 ALA A CA 1
ATOM 735 C C . ALA A 1 101 ? 14.496 -2.145 -2.612 1.00 59.06 101 ALA A C 1
ATOM 737 O O . ALA A 1 101 ? 14.190 -2.345 -1.432 1.00 59.06 101 ALA A O 1
ATOM 738 N N . SER A 1 102 ? 13.789 -1.338 -3.416 1.00 56.41 102 SER A N 1
ATOM 739 C CA . SER A 1 102 ? 12.582 -0.636 -2.959 1.00 56.41 102 SER A CA 1
ATOM 740 C C . SER A 1 102 ? 11.541 -1.655 -2.507 1.00 56.41 102 SER A C 1
ATOM 742 O O . SER A 1 102 ? 10.875 -2.312 -3.306 1.00 56.41 102 SER A O 1
ATOM 744 N N . LEU A 1 103 ? 11.471 -1.825 -1.189 1.00 55.25 103 LEU A N 1
ATOM 745 C CA . LEU A 1 103 ? 10.507 -2.653 -0.496 1.00 55.25 103 LEU A CA 1
ATOM 746 C C . LEU A 1 103 ? 9.136 -2.026 -0.664 1.00 55.25 103 LEU A C 1
ATOM 748 O O . LEU A 1 103 ? 8.938 -0.881 -0.262 1.00 55.25 103 LEU A O 1
ATOM 752 N N . ILE A 1 104 ? 8.163 -2.826 -1.081 1.00 55.09 104 ILE A N 1
ATOM 753 C CA . ILE A 1 104 ? 6.797 -2.600 -0.633 1.00 55.09 104 ILE A CA 1
ATOM 754 C C . ILE A 1 104 ? 6.289 -3.883 -0.021 1.00 55.09 104 ILE A C 1
ATOM 756 O O . ILE A 1 104 ? 5.804 -4.788 -0.687 1.00 55.09 104 ILE A O 1
ATOM 760 N N . ARG A 1 105 ? 6.415 -3.958 1.303 1.00 50.59 105 ARG A N 1
ATOM 761 C CA . ARG A 1 105 ? 5.675 -4.947 2.075 1.00 50.59 105 ARG A CA 1
ATOM 762 C C . ARG A 1 105 ? 4.280 -4.393 2.306 1.00 50.59 105 ARG A C 1
ATOM 764 O O . ARG A 1 105 ? 4.037 -3.769 3.342 1.00 50.59 105 ARG A O 1
ATOM 771 N N . VAL A 1 106 ? 3.362 -4.659 1.380 1.00 52.44 106 VAL A N 1
ATOM 772 C CA . VAL A 1 106 ? 1.932 -4.571 1.695 1.00 52.44 106 VAL A CA 1
ATOM 773 C C . VAL A 1 106 ? 1.627 -5.741 2.623 1.00 52.44 106 VAL A C 1
ATOM 775 O O . VAL A 1 106 ? 1.330 -6.854 2.202 1.00 52.44 106 VAL A O 1
ATOM 778 N N . THR A 1 107 ? 1.854 -5.535 3.917 1.00 46.06 107 THR A N 1
ATOM 779 C CA . THR A 1 107 ? 1.752 -6.626 4.883 1.00 46.06 107 THR A CA 1
ATOM 780 C C . THR A 1 107 ? 0.278 -6.899 5.159 1.00 46.06 107 THR A C 1
ATOM 782 O O . THR A 1 107 ? -0.408 -6.048 5.718 1.00 46.06 107 THR A O 1
ATOM 785 N N . ASN A 1 108 ? -0.143 -8.122 4.830 1.00 46.62 108 ASN A N 1
ATOM 786 C CA . ASN A 1 108 ? -1.314 -8.810 5.368 1.00 46.62 108 ASN A CA 1
ATOM 787 C C . ASN A 1 108 ? -2.670 -8.138 5.081 1.00 46.62 108 ASN A C 1
ATOM 789 O O . ASN A 1 108 ? -3.249 -7.471 5.939 1.00 46.62 108 ASN A O 1
ATOM 793 N N . MET A 1 109 ? -3.194 -8.389 3.882 1.00 52.00 109 MET A N 1
ATOM 794 C CA . MET A 1 109 ? -4.592 -8.155 3.514 1.00 52.00 109 MET A CA 1
ATOM 795 C C . MET A 1 109 ? -5.193 -9.450 2.950 1.00 52.00 109 MET A C 1
ATOM 797 O O . MET A 1 109 ? -4.475 -10.208 2.298 1.00 52.00 109 MET A O 1
ATOM 801 N N . PRO A 1 110 ? -6.484 -9.733 3.193 1.00 47.03 110 PRO A N 1
ATOM 802 C CA . PRO A 1 110 ? -7.122 -10.984 2.790 1.00 47.03 110 PRO A CA 1
ATOM 803 C C . PRO A 1 110 ? -7.493 -11.055 1.297 1.00 47.03 110 PRO A C 1
ATOM 805 O O . PRO A 1 110 ? -8.236 -11.958 0.922 1.00 47.03 110 PRO A O 1
ATOM 808 N N . SER A 1 111 ? -7.018 -10.148 0.435 1.00 51.03 111 SER A N 1
ATOM 809 C CA . SER A 1 111 ? -7.387 -10.150 -0.986 1.00 51.03 111 SER A CA 1
ATOM 810 C C . SER A 1 111 ? -6.179 -9.936 -1.907 1.00 51.03 111 SER A C 1
ATOM 812 O O . SER A 1 111 ? -5.266 -9.164 -1.623 1.00 51.03 111 SER A O 1
ATOM 814 N N . THR A 1 112 ? -6.158 -10.700 -2.991 1.00 51.50 112 THR A N 1
ATOM 815 C CA . THR A 1 112 ? -5.092 -10.907 -3.982 1.00 51.50 112 THR A CA 1
ATOM 816 C C . THR A 1 112 ? -4.921 -9.739 -4.971 1.00 51.50 112 THR A C 1
ATOM 818 O O . THR A 1 112 ? -4.677 -9.963 -6.152 1.00 51.50 112 THR A O 1
ATOM 821 N N . THR A 1 113 ? -5.086 -8.490 -4.533 1.00 65.75 113 THR A N 1
ATOM 822 C CA . THR A 1 113 ? -5.500 -7.399 -5.448 1.00 65.75 113 THR A CA 1
ATOM 823 C C . THR A 1 113 ? -4.399 -6.377 -5.771 1.00 65.75 113 THR A C 1
ATOM 825 O O . THR A 1 113 ? -4.616 -5.457 -6.555 1.00 65.75 113 THR A O 1
ATOM 828 N N . TYR A 1 114 ? -3.184 -6.553 -5.236 1.00 81.06 114 TYR A N 1
ATOM 829 C CA . TYR A 1 114 ? -2.048 -5.664 -5.510 1.00 81.06 114 TYR A CA 1
ATOM 830 C C . TYR A 1 114 ? -1.288 -6.105 -6.759 1.00 81.06 114 TYR A C 1
ATOM 832 O O . TYR A 1 114 ? -0.374 -6.930 -6.667 1.00 81.06 114 TYR A O 1
ATOM 840 N N . LEU A 1 115 ? -1.656 -5.563 -7.917 1.00 86.12 115 LEU A N 1
ATOM 841 C CA . LEU A 1 115 ? -1.234 -6.095 -9.207 1.00 86.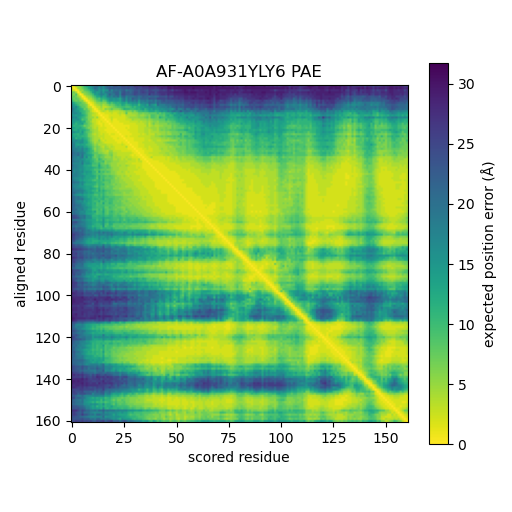12 115 LEU A CA 1
ATOM 842 C C . LEU A 1 115 ? -0.528 -5.044 -10.058 1.00 86.12 115 LEU A C 1
ATOM 844 O O . LEU A 1 115 ? -1.134 -4.060 -10.461 1.00 86.12 115 LEU A O 1
ATOM 848 N N . TYR A 1 116 ? 0.738 -5.290 -10.382 1.00 89.81 116 TYR A N 1
ATOM 849 C CA . TYR A 1 116 ? 1.474 -4.534 -11.387 1.00 89.81 116 TYR A CA 1
ATOM 850 C C . TYR A 1 116 ? 1.250 -5.144 -12.769 1.00 89.81 116 TYR A C 1
ATOM 852 O O . TYR A 1 116 ? 1.461 -6.340 -12.982 1.00 89.81 116 TYR A O 1
ATOM 860 N N . THR A 1 117 ? 0.892 -4.308 -13.733 1.00 91.19 117 THR A N 1
ATOM 861 C CA . THR A 1 117 ? 0.836 -4.660 -15.150 1.00 91.19 117 THR A CA 1
ATOM 862 C C . THR A 1 117 ? 1.659 -3.674 -15.957 1.00 91.19 117 THR A C 1
ATOM 864 O O . THR A 1 117 ? 1.697 -2.480 -15.666 1.00 91.19 117 THR A O 1
ATOM 867 N N . CYS A 1 118 ? 2.320 -4.199 -16.979 1.00 92.69 118 CYS A N 1
ATOM 868 C CA . CYS A 1 118 ? 3.070 -3.429 -17.950 1.00 92.69 118 CYS A CA 1
ATOM 869 C C . CYS A 1 118 ? 2.308 -3.419 -19.281 1.00 92.69 118 CYS A C 1
ATOM 871 O O . CYS A 1 118 ? 1.806 -4.459 -19.710 1.00 92.69 118 CYS A O 1
ATOM 873 N N . THR A 1 119 ? 2.289 -2.271 -19.959 1.00 91.00 119 THR A N 1
ATOM 874 C CA . THR A 1 119 ? 1.726 -2.128 -21.304 1.00 91.00 119 THR A CA 1
ATOM 875 C C . THR A 1 119 ? 2.791 -1.607 -22.268 1.00 91.00 119 THR A C 1
ATOM 877 O O . THR A 1 119 ? 3.466 -0.609 -22.000 1.00 91.00 119 THR A O 1
ATOM 880 N N . GLY A 1 120 ? 2.911 -2.268 -23.422 1.00 88.50 120 GLY A N 1
ATOM 881 C CA . GLY A 1 120 ? 3.864 -1.927 -24.482 1.00 88.50 120 GLY A CA 1
ATOM 882 C C . GLY A 1 120 ? 5.084 -2.851 -24.539 1.00 88.50 120 GLY A C 1
ATOM 883 O O . GLY A 1 120 ? 5.348 -3.644 -23.635 1.00 88.50 120 GLY A O 1
ATOM 884 N N . THR A 1 121 ? 5.828 -2.781 -25.643 1.00 88.81 121 THR A N 1
ATOM 885 C CA . THR A 1 121 ? 7.110 -3.484 -25.807 1.00 88.81 121 THR A CA 1
ATOM 886 C C . THR A 1 121 ? 8.086 -2.577 -26.569 1.00 88.81 121 THR A C 1
ATOM 888 O O . THR A 1 121 ? 7.907 -2.404 -27.776 1.00 88.81 121 THR A O 1
ATOM 891 N N . PRO A 1 122 ? 9.099 -1.979 -25.907 1.00 88.38 122 PRO A N 1
ATOM 892 C CA . PRO A 1 122 ? 9.400 -2.050 -24.468 1.00 88.38 122 PRO A CA 1
ATOM 893 C C . PRO A 1 122 ? 8.304 -1.402 -23.599 1.00 88.38 122 PRO A C 1
ATOM 895 O O . PRO A 1 122 ? 7.415 -0.734 -24.119 1.00 88.38 122 PRO A O 1
ATOM 898 N N . CYS A 1 123 ? 8.331 -1.627 -22.284 1.00 92.88 123 CYS A N 1
ATOM 899 C CA . CYS A 1 123 ? 7.269 -1.164 -21.388 1.00 92.88 123 CYS A CA 1
ATOM 900 C C . CYS A 1 123 ? 7.214 0.370 -21.299 1.00 92.88 123 CYS A C 1
ATOM 902 O O . CYS A 1 123 ? 8.080 0.988 -20.677 1.00 92.88 123 CYS A O 1
ATOM 904 N N . THR A 1 124 ? 6.198 1.000 -21.888 1.00 91.75 124 THR A N 1
ATOM 905 C CA . THR A 1 124 ? 6.068 2.471 -21.903 1.00 91.75 124 THR A CA 1
ATOM 906 C C . THR A 1 124 ? 5.044 2.997 -20.905 1.00 91.75 124 THR A C 1
ATOM 908 O O . THR A 1 124 ? 5.024 4.191 -20.627 1.00 91.75 124 THR A O 1
ATOM 911 N N . ALA A 1 125 ? 4.184 2.130 -20.375 1.00 91.94 125 ALA A N 1
ATOM 912 C CA . ALA A 1 125 ? 3.200 2.474 -19.359 1.00 91.94 125 ALA A CA 1
ATOM 913 C C . ALA A 1 125 ? 3.020 1.312 -18.380 1.00 91.94 125 ALA A C 1
ATOM 915 O O . ALA A 1 125 ? 3.232 0.152 -18.738 1.00 91.94 125 ALA A O 1
ATOM 916 N N . TYR A 1 126 ? 2.586 1.622 -17.161 1.00 92.69 126 TYR A N 1
ATOM 917 C CA . TYR A 1 126 ? 2.199 0.622 -16.173 1.00 92.69 126 TYR A CA 1
ATOM 918 C C . TYR A 1 126 ? 0.882 0.986 -15.494 1.00 92.69 126 TYR A C 1
ATOM 920 O O . TYR A 1 126 ? 0.468 2.147 -15.489 1.00 92.69 126 TYR A O 1
ATOM 928 N N . SER A 1 127 ? 0.253 -0.020 -14.896 1.00 91.56 127 SER A N 1
ATOM 929 C CA . SER A 1 127 ? -0.869 0.142 -13.977 1.00 91.56 127 SER A CA 1
ATOM 930 C C . SER A 1 127 ? -0.637 -0.723 -12.743 1.00 91.56 127 SER A C 1
ATOM 932 O O . SER A 1 127 ? -0.291 -1.899 -12.875 1.00 91.56 127 SER A O 1
ATOM 934 N N . ILE A 1 128 ? -0.794 -0.133 -11.559 1.00 89.44 128 ILE A N 1
ATOM 935 C CA . ILE A 1 128 ? -0.804 -0.833 -10.276 1.00 89.44 128 ILE A CA 1
ATOM 936 C C . ILE A 1 128 ? -2.205 -0.722 -9.694 1.00 89.44 128 ILE A C 1
ATOM 938 O O . ILE A 1 128 ? -2.609 0.378 -9.325 1.00 89.44 128 ILE A O 1
ATOM 942 N N . THR A 1 129 ? -2.916 -1.836 -9.566 1.00 87.19 129 THR A N 1
ATOM 943 C CA . THR A 1 129 ? -4.196 -1.874 -8.847 1.00 87.19 129 THR A CA 1
ATOM 944 C C . THR A 1 129 ? -3.971 -2.253 -7.390 1.00 87.19 129 THR A C 1
ATOM 946 O O . THR A 1 129 ? -3.055 -3.023 -7.101 1.00 87.19 129 THR A O 1
ATOM 949 N N . PHE A 1 130 ? -4.771 -1.711 -6.476 1.00 82.94 130 PHE A N 1
ATOM 950 C CA . PHE A 1 130 ? -4.764 -2.050 -5.055 1.00 82.94 130 PHE A CA 1
ATOM 951 C C . PHE A 1 130 ? -6.068 -1.635 -4.372 1.00 82.94 130 PHE A C 1
ATOM 953 O O . PHE A 1 130 ? -6.756 -0.761 -4.876 1.00 82.94 130 PHE A O 1
ATOM 960 N N . ASP A 1 131 ? -6.373 -2.198 -3.202 1.00 82.75 131 ASP A N 1
ATOM 961 C CA . ASP A 1 131 ? -7.578 -1.862 -2.440 1.00 82.75 131 ASP A CA 1
ATOM 962 C C . ASP A 1 131 ? -7.283 -1.127 -1.118 1.00 82.75 131 ASP A C 1
ATOM 964 O O . ASP A 1 131 ? -6.311 -1.432 -0.409 1.00 82.75 131 ASP A O 1
ATOM 968 N N . LEU A 1 132 ? -8.146 -0.169 -0.770 1.00 81.19 132 LEU A N 1
ATOM 969 C CA . LEU A 1 132 ? -8.231 0.462 0.553 1.00 81.19 132 LEU A CA 1
ATOM 970 C C . LEU A 1 132 ? -9.396 -0.137 1.354 1.00 81.19 132 LEU A C 1
ATOM 972 O O . LEU A 1 132 ? -10.377 -0.587 0.780 1.00 81.19 132 LEU A O 1
ATOM 976 N N . GLU A 1 133 ? -9.325 -0.109 2.687 1.00 80.81 133 GLU A N 1
ATOM 977 C CA . GLU A 1 133 ? -10.386 -0.632 3.578 1.00 80.81 133 GLU A CA 1
ATOM 978 C C . GLU A 1 133 ? -11.553 0.351 3.797 1.00 80.81 133 GLU A C 1
ATOM 980 O O . GLU A 1 133 ? -12.469 0.086 4.584 1.00 80.81 133 GLU A O 1
ATOM 985 N N . GLY A 1 134 ? -11.490 1.513 3.152 1.00 76.75 134 GLY A N 1
ATOM 986 C CA . GLY A 1 134 ? -12.510 2.547 3.166 1.00 76.75 134 GLY A CA 1
ATOM 987 C C . GLY A 1 134 ? -11.979 3.859 2.590 1.00 76.75 134 GLY A C 1
ATOM 988 O O . GLY A 1 134 ? -10.854 3.934 2.092 1.00 76.75 134 GLY A O 1
ATOM 989 N N . LYS A 1 135 ? -12.791 4.916 2.686 1.00 76.19 135 LYS A N 1
ATOM 990 C CA . LYS A 1 135 ? -12.421 6.255 2.208 1.00 76.19 135 LYS A CA 1
ATOM 991 C C . LYS A 1 135 ? -11.197 6.796 2.948 1.00 76.19 135 LYS A C 1
ATOM 993 O O . LYS A 1 135 ? -11.150 6.795 4.183 1.00 76.19 135 LYS A O 1
ATOM 998 N N . PHE A 1 136 ? -10.239 7.327 2.194 1.00 76.19 136 PHE A N 1
ATOM 999 C CA . PHE A 1 136 ? -9.024 7.929 2.734 1.00 76.19 136 PHE A CA 1
ATOM 1000 C C . PHE A 1 136 ? -8.649 9.193 1.953 1.00 76.19 136 PHE A C 1
ATOM 1002 O O . PHE A 1 136 ? -8.351 9.131 0.765 1.00 76.19 136 PHE A O 1
ATOM 1009 N N . GLY A 1 137 ? -8.615 10.350 2.620 1.00 76.81 137 GLY A N 1
ATOM 1010 C CA . GLY A 1 137 ? -8.373 11.631 1.944 1.00 76.81 137 GLY A CA 1
ATOM 1011 C C . GLY A 1 137 ? -9.452 11.932 0.898 1.00 76.81 137 GLY A C 1
ATOM 1012 O O . GLY A 1 137 ? -10.635 11.778 1.190 1.00 76.81 137 GLY A O 1
ATOM 1013 N N . ASP A 1 138 ? -9.029 12.320 -0.307 1.00 69.50 138 ASP A N 1
ATOM 1014 C CA . ASP A 1 138 ? -9.917 12.595 -1.450 1.00 69.50 138 ASP A CA 1
ATOM 1015 C C . ASP A 1 138 ? -10.250 11.333 -2.272 1.00 69.50 138 ASP A C 1
ATOM 1017 O O . ASP A 1 138 ? -10.907 11.415 -3.307 1.00 69.50 138 ASP A O 1
ATOM 1021 N N . PHE A 1 139 ? -9.787 10.157 -1.835 1.00 70.44 139 PHE A N 1
ATOM 1022 C CA . PHE A 1 139 ? -10.068 8.887 -2.494 1.00 70.44 139 PHE A CA 1
ATOM 1023 C C . PHE A 1 139 ? -11.394 8.326 -1.981 1.00 70.44 139 PHE A C 1
ATOM 1025 O O . PHE A 1 139 ? -11.518 7.972 -0.802 1.00 70.44 139 PHE A O 1
ATOM 1032 N N . SER A 1 140 ? -12.394 8.268 -2.859 1.00 60.84 140 SER A N 1
ATOM 1033 C CA . SER A 1 140 ? -13.722 7.764 -2.528 1.00 60.84 140 SER A CA 1
ATOM 1034 C C . SER A 1 140 ? -14.337 7.003 -3.693 1.00 60.84 140 SER A C 1
ATOM 1036 O O . SER A 1 140 ? -14.424 7.559 -4.781 1.00 60.84 140 SER A O 1
ATOM 1038 N N . ASP A 1 141 ? -14.898 5.837 -3.399 1.00 58.53 141 ASP A N 1
ATOM 1039 C CA . ASP A 1 141 ? -15.752 5.039 -4.291 1.00 58.53 141 ASP A CA 1
ATOM 1040 C C . ASP A 1 141 ? -17.226 5.496 -4.303 1.00 58.53 141 ASP A C 1
ATOM 1042 O O . ASP A 1 141 ? -18.146 4.802 -4.737 1.00 58.53 141 ASP A O 1
ATOM 1046 N N . GLY A 1 142 ? -17.508 6.651 -3.690 1.00 55.69 142 GLY A N 1
ATOM 1047 C CA . GLY A 1 142 ? -18.873 7.092 -3.407 1.00 55.69 142 GLY A CA 1
ATOM 1048 C C . GLY A 1 142 ? -19.621 6.247 -2.361 1.00 55.69 142 GLY A C 1
ATOM 1049 O O . GLY A 1 142 ? -20.730 6.625 -1.983 1.00 55.69 142 GLY A O 1
ATOM 1050 N N . SER A 1 143 ? -19.034 5.181 -1.809 1.00 49.16 143 SER A N 1
ATOM 1051 C CA . SER A 1 143 ? -19.665 4.277 -0.849 1.00 49.16 143 SER A CA 1
ATOM 1052 C C . SER A 1 143 ? -19.193 4.577 0.586 1.00 49.16 143 SER A C 1
ATOM 1054 O O . SER A 1 143 ? -18.068 4.334 1.007 1.00 49.16 143 SER A O 1
ATOM 1056 N N . ASP A 1 144 ? -20.072 5.157 1.411 1.00 54.69 144 ASP A N 1
ATOM 1057 C CA . ASP A 1 144 ? -19.839 5.283 2.867 1.00 54.69 144 ASP A CA 1
ATOM 1058 C C . ASP A 1 144 ? -20.092 3.955 3.610 1.00 54.69 144 ASP A C 1
ATOM 1060 O O . ASP A 1 144 ? -20.238 3.916 4.832 1.00 54.69 144 ASP A O 1
ATOM 1064 N N . THR A 1 145 ? -20.180 2.842 2.876 1.00 55.94 145 THR A N 1
ATOM 1065 C CA . THR A 1 145 ? -20.663 1.555 3.386 1.00 55.94 145 THR A CA 1
ATOM 1066 C C . THR A 1 145 ? -19.589 0.698 4.055 1.00 55.94 145 THR A C 1
ATOM 1068 O O . THR A 1 145 ? -19.902 -0.384 4.547 1.00 55.94 145 THR A O 1
ATOM 1071 N N . GLY A 1 146 ? -18.339 1.172 4.128 1.00 59.41 146 GLY A N 1
ATOM 1072 C CA . GLY A 1 146 ? -17.221 0.394 4.677 1.00 59.41 146 GLY A CA 1
ATOM 1073 C C . GLY A 1 146 ? -16.820 -0.787 3.789 1.00 59.41 146 GLY A C 1
ATOM 1074 O O . GLY A 1 146 ? -16.333 -1.792 4.306 1.00 59.41 146 GLY A O 1
ATOM 1075 N N . ALA A 1 147 ? -17.086 -0.673 2.484 1.00 67.75 147 ALA A N 1
ATOM 1076 C CA . ALA A 1 147 ? -16.582 -1.581 1.466 1.00 67.75 147 ALA A CA 1
ATOM 1077 C C . ALA A 1 147 ? -15.125 -1.232 1.121 1.00 67.75 147 ALA A C 1
ATOM 1079 O O . ALA A 1 147 ? -14.651 -0.136 1.435 1.00 67.75 147 ALA A O 1
ATOM 1080 N N . ASN A 1 148 ? -14.422 -2.181 0.500 1.00 75.38 148 ASN A N 1
ATOM 1081 C CA . ASN A 1 148 ? -13.094 -1.912 -0.031 1.00 75.38 148 ASN A CA 1
ATOM 1082 C C . ASN A 1 148 ? -13.206 -0.984 -1.247 1.00 75.38 148 ASN A C 1
ATOM 1084 O O . ASN A 1 148 ? -14.098 -1.171 -2.070 1.00 75.38 148 ASN A O 1
ATOM 1088 N N . VAL A 1 149 ? -12.295 -0.018 -1.338 1.00 79.38 149 VAL A N 1
ATOM 1089 C CA . VAL A 1 149 ? -12.205 0.954 -2.436 1.00 79.38 149 VAL A CA 1
ATOM 1090 C C . VAL A 1 149 ? -11.098 0.503 -3.377 1.00 79.38 149 VAL A C 1
ATOM 1092 O O . VAL A 1 149 ? -9.958 0.353 -2.928 1.00 79.38 149 VAL A O 1
ATOM 1095 N N . ASP A 1 150 ? -11.410 0.314 -4.656 1.00 84.31 150 ASP A N 1
ATOM 1096 C CA . ASP A 1 150 ? -10.430 -0.107 -5.653 1.00 84.31 150 ASP A CA 1
ATOM 1097 C C . ASP A 1 150 ? -9.682 1.111 -6.202 1.00 84.31 150 ASP A C 1
ATOM 1099 O O . ASP A 1 150 ? -10.254 2.110 -6.631 1.00 84.31 150 ASP A O 1
ATOM 1103 N N . CYS A 1 151 ? -8.360 1.038 -6.185 1.00 85.50 151 CYS A N 1
ATOM 1104 C CA . CYS A 1 151 ? -7.474 2.126 -6.547 1.00 85.50 151 CYS A CA 1
ATOM 1105 C C . CYS A 1 151 ? -6.489 1.701 -7.624 1.00 85.50 151 CYS A C 1
ATOM 1107 O O . CYS A 1 151 ? -6.016 0.565 -7.658 1.00 85.50 151 CYS A O 1
ATOM 1109 N N . THR A 1 152 ? -6.125 2.651 -8.481 1.00 88.56 152 THR A N 1
ATOM 1110 C CA . THR A 1 152 ? -5.154 2.456 -9.553 1.00 88.56 152 THR A CA 1
ATOM 1111 C C . THR A 1 152 ? -4.095 3.556 -9.550 1.00 88.56 152 THR A C 1
ATOM 1113 O O . THR A 1 152 ? -4.396 4.750 -9.474 1.00 88.56 152 THR A O 1
ATOM 1116 N N . VAL A 1 153 ? -2.830 3.151 -9.684 1.00 89.12 153 VAL A N 1
ATOM 1117 C CA . VAL A 1 153 ? -1.681 4.037 -9.906 1.00 89.12 153 VAL A CA 1
ATOM 1118 C C . VAL A 1 153 ? -1.106 3.804 -11.290 1.00 89.12 153 VAL A C 1
ATOM 1120 O O . VAL A 1 153 ? -0.867 2.672 -11.701 1.00 89.12 153 VAL A O 1
ATOM 1123 N N . SER A 1 154 ? -0.830 4.893 -11.989 1.00 90.62 154 SER A N 1
ATOM 1124 C CA . SER A 1 154 ? -0.195 4.923 -13.303 1.00 90.62 154 SER A CA 1
ATOM 1125 C C . SER A 1 154 ? 0.843 6.056 -13.342 1.00 90.62 154 SER A C 1
ATOM 1127 O O . SER A 1 154 ? 0.832 6.912 -12.452 1.00 90.62 154 SER A O 1
ATOM 1129 N N . PRO A 1 155 ? 1.721 6.126 -14.359 1.00 86.94 155 PRO A N 1
ATOM 1130 C CA . PRO A 1 155 ? 2.720 7.195 -14.466 1.00 86.94 155 PRO A CA 1
ATOM 1131 C C . PRO A 1 155 ? 2.151 8.618 -14.350 1.00 86.94 155 PRO A C 1
ATOM 1133 O O . PRO A 1 155 ? 2.791 9.502 -13.788 1.00 86.94 155 PRO A O 1
ATOM 1136 N N . SER A 1 156 ? 0.946 8.852 -14.875 1.00 83.75 156 SER A N 1
ATOM 1137 C CA . SER A 1 156 ? 0.337 10.184 -14.980 1.00 83.75 156 SER A CA 1
ATOM 1138 C C . SER A 1 156 ? -0.812 10.433 -14.004 1.00 83.75 156 SER A C 1
ATOM 1140 O O . SER A 1 156 ? -1.285 11.567 -13.915 1.00 83.75 156 SER A O 1
ATOM 1142 N N . ALA A 1 157 ? -1.283 9.409 -13.290 1.00 82.75 157 ALA A N 1
ATOM 1143 C CA . ALA A 1 157 ? -2.465 9.521 -12.446 1.00 82.75 157 ALA A CA 1
ATOM 1144 C C . ALA A 1 157 ? -2.447 8.552 -11.261 1.00 82.75 157 ALA A C 1
ATOM 1146 O O . ALA A 1 157 ? -1.968 7.422 -11.356 1.00 82.75 157 ALA A O 1
ATOM 1147 N N . PHE A 1 158 ? -3.053 9.001 -10.166 1.00 85.12 158 PHE A N 1
ATOM 1148 C CA . PHE A 1 158 ? -3.412 8.194 -9.009 1.00 85.12 158 PHE A CA 1
ATOM 1149 C C . PHE A 1 158 ? -4.898 8.441 -8.744 1.00 85.12 158 PHE A C 1
ATOM 1151 O O . PHE A 1 158 ? -5.291 9.592 -8.549 1.00 85.12 158 PHE A O 1
ATOM 1158 N N . GLY A 1 159 ? -5.710 7.388 -8.748 1.00 82.38 159 GLY A N 1
ATOM 1159 C CA . GLY A 1 159 ? -7.157 7.493 -8.568 1.00 82.38 159 GLY A CA 1
ATOM 1160 C C . GLY A 1 159 ? -7.740 6.262 -7.889 1.00 82.38 159 GLY A C 1
ATOM 1161 O O . GLY A 1 159 ? -7.107 5.208 -7.866 1.00 82.38 159 GLY A O 1
ATOM 1162 N N . CYS A 1 160 ? -8.929 6.428 -7.324 1.00 81.00 160 CYS A N 1
ATOM 1163 C CA . CYS A 1 160 ? -9.709 5.360 -6.718 1.00 81.00 160 CYS A CA 1
ATOM 1164 C C . CYS A 1 160 ? -11.167 5.515 -7.143 1.00 81.00 160 CYS A C 1
ATOM 1166 O O . CYS A 1 160 ? -11.648 6.651 -7.177 1.00 81.00 160 CYS A O 1
ATOM 1168 N N . ASP A 1 161 ? -11.803 4.393 -7.466 1.00 67.50 161 ASP A N 1
ATOM 1169 C CA . ASP A 1 161 ? -13.176 4.278 -7.969 1.00 67.50 161 ASP A CA 1
ATOM 1170 C C . ASP A 1 161 ? -14.102 3.612 -6.954 1.00 67.50 161 ASP A C 1
ATOM 1172 O O . ASP A 1 161 ? -13.597 2.897 -6.054 1.00 67.50 161 ASP A O 1
#

Mean predicted aligned error: 9.95 Å

pLDDT: mean 79.65, std 13.22, range [46.06, 96.12]

Nearest PDB structures (foldseek):
  7enc-assembly1_n  TM=5.955E-01  e=2.967E+00  Homo sapiens
  8gxs-assembly1_n  TM=5.955E-01  e=2.967E+00  Homo sapiens

Secondary structure (DSSP, 8-state):
---------PPPPHHHHHHHHHHHHHHHHHHHHHHHHHHHHHHHHHHHHHHHHHHHHHHHHHHHHSSPPP-SS-EESB-TTS-EEEEETTEEEEES--TTSB-------SS---EEEEETTTT-EEEEEEEESS-BTTB--S-TT-PPEEEEEETTEEEE-

Solvent-accessible surface area (backbone atoms only — not comparable to full-atom values): 9406 Å² total; per-residue (Å²): 138,84,86,79,81,78,79,81,81,84,73,85,52,73,66,61,57,50,52,50,55,50,53,50,52,57,54,50,58,59,50,52,57,54,50,57,52,53,54,47,53,55,50,40,53,49,51,56,54,45,52,55,52,47,50,54,53,46,54,53,44,22,70,76,69,76,30,41,60,77,44,99,56,72,40,63,37,33,42,71,86,57,51,28,35,20,48,47,100,91,26,76,42,83,35,76,67,47,84,90,32,62,70,44,80,56,75,71,62,101,62,94,49,30,33,38,39,47,43,70,87,73,16,78,44,48,41,35,36,36,72,29,74,39,74,54,90,93,38,50,57,84,61,92,77,65,50,72,26,48,30,42,39,39,94,90,48,76,52,45,72

Foldseek 3Di:
DDDDDDDDDDDDDPVNVVVVVVVVVVVVVVVVVVVVVVVLQVLLVLVVVLVVLVLVLQVVLCVLVVAGADDPDKDQQEDQVQWGFFQDNNGTDTDSDNDPTSDDHSYDDPDSWFIWDFDDVVGHKIKTKDWGQADHDPAHPVDPPSHIWIWMDMNVDTHTD